Protein AF-A0AAN7DQU1-F1 (afdb_monomer_lite)

Organism: NCBI:txid708070

pLDDT: mean 89.64, std 13.28, range [43.25, 97.88]

Radius of gyration: 18.46 Å; chains: 1; bounding box: 39×46×49 Å

InterPro domains:
  IPR036374 Oxidoreductase, molybdopterin-binding domain superfamily [G3DSA:3.90.420.10] (2-102)
  IPR036374 Oxidoreductase, molybdopterin-binding domain superfamily [SSF56524] (17-98)

Secondary structure (DSSP, 8-state):
--PPPPPP-TTPPP-TT--EEEEETTTTEEEE-HHHHTS-SS--GGG--EE-SSPPP---TTT-EEEE-STT-SS-EEEEHHHHHHHS-----------S-------

Sequence (107 aa):
MTSKQPLDYSQDPKHDSCQLIVRKDAPFNAEPCPVDLVKNYITPEKYFFCRNHGPLPDIQEAEHTILVQGIGCEKPIHFNMKQIKQDYEKVSVMMVMQVCNVFFSRI

Foldseek 3Di:
DDDPDDADQPPADDLVLAQWDFPDVFVTWTAHDPVQVPPDPDRDPSHDTDDDPHHDDDDDLQPDWDWDDDPPDPDIDIDRPVCVVPVDDDDDDDDDDDDPDPPPPDD

Structure (mmCIF, N/CA/C/O backbone):
data_AF-A0AAN7DQU1-F1
#
_entry.id   AF-A0AAN7DQU1-F1
#
loop_
_atom_site.group_PDB
_atom_site.id
_atom_site.type_symbol
_atom_site.label_atom_id
_atom_site.label_alt_id
_atom_site.label_comp_id
_atom_site.label_asym_id
_atom_site.label_entity_id
_atom_site.label_seq_id
_atom_site.pdbx_PDB_ins_code
_atom_site.Cartn_x
_atom_site.Cartn_y
_atom_site.Cartn_z
_atom_site.occupancy
_atom_site.B_iso_or_equiv
_atom_site.auth_seq_id
_atom_site.auth_comp_id
_atom_site.auth_asym_id
_atom_site.auth_atom_id
_atom_site.pdbx_PDB_model_num
ATOM 1 N N . MET A 1 1 ? 4.488 35.565 3.554 1.00 43.25 1 MET A N 1
ATOM 2 C CA . MET A 1 1 ? 4.605 34.468 2.572 1.00 43.25 1 MET A CA 1
ATOM 3 C C . MET A 1 1 ? 5.488 33.405 3.201 1.00 43.25 1 MET A C 1
ATOM 5 O O . MET A 1 1 ? 6.697 33.572 3.217 1.00 43.25 1 MET A O 1
ATOM 9 N N . THR A 1 2 ? 4.909 32.394 3.845 1.00 50.09 2 THR A N 1
ATOM 10 C CA . THR A 1 2 ? 5.684 31.282 4.411 1.00 50.09 2 THR A CA 1
ATOM 11 C C . THR A 1 2 ? 6.182 30.418 3.257 1.00 50.09 2 THR A C 1
ATOM 13 O O . THR A 1 2 ? 5.381 29.867 2.503 1.00 50.09 2 THR A O 1
ATOM 16 N N . SER A 1 3 ? 7.500 30.343 3.065 1.00 57.44 3 SER A N 1
ATOM 17 C CA . SER A 1 3 ? 8.098 29.366 2.158 1.00 57.44 3 SER A CA 1
ATOM 18 C C . SER A 1 3 ? 7.692 27.972 2.640 1.00 57.44 3 SER A C 1
ATOM 20 O O . SER A 1 3 ? 7.931 27.611 3.792 1.00 57.44 3 SER A O 1
ATOM 22 N N . LYS A 1 4 ? 7.014 27.189 1.792 1.00 66.50 4 LYS A N 1
ATOM 23 C CA . LYS A 1 4 ? 6.761 25.778 2.105 1.00 66.50 4 LYS A CA 1
ATOM 24 C C . LYS A 1 4 ? 8.117 25.085 2.190 1.00 66.50 4 LYS A C 1
ATOM 26 O O . LYS A 1 4 ? 8.855 25.086 1.205 1.00 66.50 4 LYS A O 1
ATOM 31 N N . GLN A 1 5 ? 8.444 24.524 3.351 1.00 75.62 5 GLN A N 1
ATOM 32 C CA . GLN A 1 5 ? 9.588 23.627 3.460 1.00 75.62 5 GLN A CA 1
ATOM 33 C C . GLN A 1 5 ? 9.378 22.427 2.519 1.00 75.62 5 GLN A C 1
ATOM 35 O O . GLN A 1 5 ? 8.239 21.968 2.368 1.00 75.62 5 GLN A O 1
ATOM 40 N N . PRO A 1 6 ? 10.437 21.947 1.845 1.00 85.75 6 PRO A N 1
ATOM 41 C CA . PRO A 1 6 ? 10.349 20.756 1.012 1.00 85.75 6 PRO A CA 1
ATOM 42 C C . PRO A 1 6 ? 10.012 19.530 1.871 1.00 85.75 6 PRO A C 1
ATOM 44 O O . PRO A 1 6 ? 10.479 19.411 3.002 1.00 85.75 6 PRO A O 1
ATOM 47 N N . LEU A 1 7 ? 9.178 18.638 1.331 1.00 90.81 7 LEU A N 1
ATOM 48 C CA . LEU A 1 7 ? 8.836 17.365 1.971 1.00 90.81 7 LEU A CA 1
ATOM 49 C C . LEU A 1 7 ? 10.023 16.394 1.872 1.00 90.81 7 LEU A C 1
ATOM 51 O O . LEU A 1 7 ? 10.703 16.374 0.845 1.00 90.81 7 LEU A O 1
ATOM 55 N N . ASP A 1 8 ? 10.248 15.603 2.922 1.00 93.19 8 ASP A N 1
ATOM 56 C CA . ASP A 1 8 ? 11.318 14.602 2.991 1.00 93.19 8 ASP A CA 1
ATOM 57 C C . ASP A 1 8 ? 10.831 13.237 2.490 1.00 93.19 8 ASP A C 1
ATOM 59 O O . ASP A 1 8 ? 9.860 12.706 3.014 1.00 93.19 8 ASP A O 1
ATOM 63 N N . TYR A 1 9 ? 11.521 12.680 1.494 1.00 94.06 9 TYR A N 1
ATOM 64 C CA . TYR A 1 9 ? 11.239 11.376 0.877 1.00 94.06 9 TYR A CA 1
ATOM 65 C C . TYR A 1 9 ? 12.344 10.347 1.169 1.00 94.06 9 TYR A C 1
ATOM 67 O O . TYR A 1 9 ? 12.397 9.297 0.538 1.00 94.06 9 TYR A O 1
ATOM 75 N N . SER A 1 10 ? 13.272 10.641 2.087 1.00 92.12 10 SER A N 1
ATOM 76 C CA . SER A 1 10 ? 14.442 9.7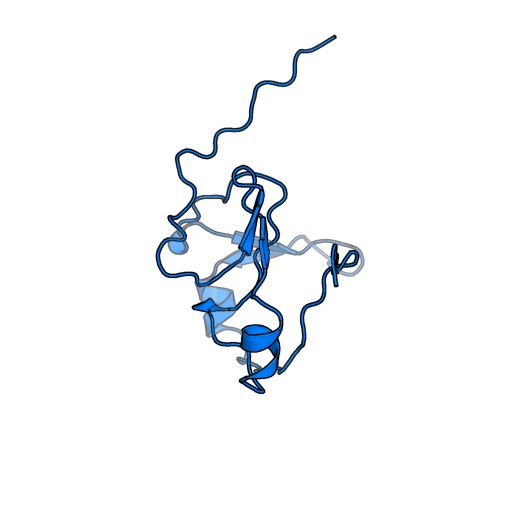95 2.370 1.00 92.12 10 SER A CA 1
ATOM 77 C C . SER A 1 10 ? 14.099 8.390 2.876 1.00 92.12 10 SER A C 1
ATOM 79 O O . SER A 1 10 ? 14.921 7.485 2.742 1.00 92.12 10 SER A O 1
ATOM 81 N N . GLN A 1 11 ? 12.905 8.218 3.449 1.00 92.00 11 GLN A N 1
ATOM 82 C CA . GLN A 1 11 ? 12.402 6.946 3.973 1.00 92.00 11 GLN A CA 1
ATOM 83 C C . GLN A 1 11 ? 11.487 6.203 2.989 1.00 92.00 11 GLN A C 1
ATOM 85 O O . GLN A 1 11 ? 10.991 5.128 3.324 1.00 92.00 11 GLN A O 1
ATOM 90 N N . ASP A 1 12 ? 11.252 6.741 1.786 1.00 94.00 12 ASP A N 1
ATOM 91 C CA . ASP A 1 12 ? 10.430 6.045 0.798 1.00 94.00 12 ASP A CA 1
ATOM 92 C C . ASP A 1 12 ? 11.110 4.714 0.391 1.00 94.00 12 ASP A C 1
ATOM 94 O O . ASP A 1 12 ? 12.332 4.656 0.195 1.00 94.00 12 ASP A O 1
ATOM 98 N N . PRO A 1 13 ? 10.340 3.617 0.263 1.00 91.75 13 PRO A N 1
ATOM 99 C CA . PRO A 1 13 ? 10.863 2.326 -0.154 1.00 91.75 13 PRO A CA 1
ATOM 100 C C . PRO A 1 13 ? 11.441 2.399 -1.570 1.00 91.75 13 PRO A C 1
ATOM 102 O O . PRO A 1 13 ? 10.968 3.136 -2.433 1.00 91.75 13 PRO A O 1
ATOM 105 N N . LYS A 1 14 ? 12.449 1.566 -1.839 1.00 91.25 14 LYS A N 1
ATOM 106 C CA . LYS A 1 14 ? 12.985 1.421 -3.196 1.00 91.25 14 LYS A CA 1
ATOM 107 C C . LYS A 1 14 ? 12.009 0.655 -4.082 1.00 91.25 14 LYS A C 1
ATOM 109 O O . LYS A 1 14 ? 11.420 -0.338 -3.658 1.00 91.25 14 LYS A O 1
ATOM 114 N N . HIS A 1 15 ? 11.920 1.071 -5.340 1.00 89.62 15 HIS A N 1
ATOM 115 C CA . HIS A 1 15 ? 11.024 0.489 -6.341 1.00 89.62 15 HIS A CA 1
ATOM 116 C C . HIS A 1 15 ? 11.762 -0.376 -7.381 1.00 89.62 15 HIS A C 1
ATOM 118 O O . HIS A 1 15 ? 11.238 -0.625 -8.461 1.00 89.62 15 HIS A O 1
ATOM 124 N N . ASP A 1 16 ? 12.965 -0.866 -7.059 1.00 87.62 16 ASP A N 1
ATOM 125 C CA . ASP A 1 16 ? 13.855 -1.590 -7.988 1.00 87.62 16 ASP A CA 1
ATOM 126 C C . ASP A 1 16 ? 13.239 -2.890 -8.550 1.00 87.62 16 ASP A C 1
ATOM 128 O O . ASP A 1 16 ? 13.614 -3.356 -9.624 1.00 87.62 16 ASP A O 1
ATOM 132 N N . SER A 1 17 ? 12.288 -3.493 -7.828 1.00 87.12 17 SER A N 1
ATOM 133 C CA . SER A 1 17 ? 11.567 -4.703 -8.249 1.00 87.12 17 SER A CA 1
ATOM 134 C C . SER A 1 17 ? 10.350 -4.419 -9.140 1.00 87.12 17 SER A C 1
ATOM 136 O O . SER A 1 17 ? 9.800 -5.344 -9.750 1.00 87.12 17 SER A O 1
ATOM 138 N N . CYS A 1 18 ? 9.919 -3.160 -9.227 1.00 87.44 18 CYS A N 1
ATOM 139 C CA . CYS A 1 18 ? 8.766 -2.738 -10.008 1.00 87.44 18 CYS A CA 1
ATOM 140 C C . CYS A 1 18 ? 9.151 -2.579 -11.485 1.00 87.44 18 CYS A C 1
ATOM 142 O O . CYS A 1 18 ? 10.125 -1.915 -11.830 1.00 87.44 18 CYS A O 1
ATOM 144 N N . GLN A 1 19 ? 8.352 -3.151 -12.384 1.00 92.75 19 GLN A N 1
ATOM 145 C CA . GLN A 1 19 ? 8.521 -2.997 -13.832 1.00 92.75 19 GLN A CA 1
ATOM 146 C C . GLN A 1 19 ? 7.540 -1.932 -14.328 1.00 92.75 19 GLN A C 1
ATOM 148 O O . GLN A 1 19 ? 6.566 -2.230 -15.021 1.00 92.75 19 GLN A O 1
ATOM 153 N N . LEU A 1 20 ? 7.771 -0.692 -13.894 1.00 94.69 20 LEU A N 1
ATOM 154 C CA . LEU A 1 20 ? 6.871 0.436 -14.113 1.00 94.69 20 LEU A CA 1
ATOM 155 C C . LEU A 1 20 ? 7.575 1.571 -14.860 1.00 94.69 20 LEU A C 1
ATOM 157 O O . LEU A 1 20 ? 8.769 1.816 -14.703 1.00 94.69 20 LEU A O 1
ATOM 161 N N . ILE A 1 21 ? 6.798 2.307 -15.644 1.00 95.19 21 ILE A N 1
ATOM 162 C CA . ILE A 1 21 ? 7.172 3.589 -16.225 1.00 95.19 21 ILE A CA 1
ATOM 163 C C . ILE A 1 21 ? 7.005 4.644 -15.132 1.00 95.19 21 ILE A C 1
ATOM 165 O O . ILE A 1 21 ? 5.883 4.979 -14.741 1.00 95.19 21 ILE A O 1
ATOM 169 N N . VAL A 1 22 ? 8.120 5.177 -14.635 1.00 94.69 22 VAL A N 1
ATOM 170 C CA . VAL A 1 22 ? 8.098 6.239 -13.626 1.00 94.69 22 VAL A CA 1
ATOM 171 C C . VAL A 1 22 ? 7.693 7.560 -14.277 1.00 94.69 22 VAL A C 1
ATOM 173 O O . VAL A 1 22 ? 8.304 8.017 -15.242 1.00 94.69 22 VAL A O 1
ATOM 176 N N . ARG A 1 23 ? 6.630 8.176 -13.755 1.00 93.75 23 ARG A N 1
ATOM 177 C CA . ARG A 1 23 ? 6.132 9.490 -14.193 1.00 93.75 23 ARG A CA 1
ATOM 178 C C . ARG A 1 23 ? 6.604 10.614 -13.280 1.00 93.75 23 ARG A C 1
ATOM 180 O O . ARG A 1 23 ? 6.716 11.754 -13.727 1.00 93.75 23 ARG A O 1
ATOM 187 N N . LYS A 1 24 ? 6.855 10.303 -12.008 1.00 92.69 24 LYS A N 1
ATOM 188 C CA . LYS A 1 24 ? 7.400 11.225 -11.011 1.00 92.69 24 LYS A CA 1
ATOM 189 C C . LYS A 1 24 ? 8.084 10.436 -9.899 1.00 92.69 24 LYS A C 1
ATOM 191 O O . LYS A 1 24 ? 7.485 9.491 -9.404 1.00 92.69 24 LYS A O 1
ATOM 196 N N . ASP A 1 25 ? 9.272 10.859 -9.476 1.00 91.56 25 ASP A N 1
ATOM 197 C CA . ASP A 1 25 ? 10.014 10.181 -8.402 1.00 91.56 25 ASP A CA 1
ATOM 198 C C . ASP A 1 25 ? 9.601 10.641 -6.995 1.00 91.56 25 ASP A C 1
ATOM 200 O O . ASP A 1 25 ? 9.461 9.818 -6.101 1.00 91.56 25 ASP A O 1
ATOM 204 N N . ALA A 1 26 ? 9.356 11.942 -6.791 1.00 92.44 26 ALA A N 1
ATOM 205 C CA . ALA A 1 26 ? 9.045 12.510 -5.473 1.00 92.44 26 ALA A CA 1
ATOM 206 C C . ALA A 1 26 ? 7.871 13.513 -5.541 1.00 92.44 26 ALA A C 1
ATOM 208 O O . ALA A 1 26 ? 8.054 14.661 -5.970 1.00 92.44 26 ALA A O 1
ATOM 209 N N . PRO A 1 27 ? 6.638 13.123 -5.158 1.00 94.31 27 PRO A N 1
ATOM 210 C CA . PRO A 1 27 ? 6.232 11.791 -4.703 1.00 94.31 27 PRO A CA 1
ATOM 211 C C . PRO A 1 27 ? 6.245 10.749 -5.826 1.00 94.31 27 PRO A C 1
ATOM 213 O O . PRO A 1 27 ? 5.951 11.085 -6.981 1.00 94.31 27 PRO A O 1
ATOM 216 N N . PHE A 1 28 ? 6.504 9.492 -5.462 1.00 94.75 28 PHE A N 1
ATOM 217 C CA . PHE A 1 28 ? 6.577 8.385 -6.411 1.00 94.75 28 PHE A CA 1
ATOM 218 C C . PHE A 1 28 ? 5.222 8.128 -7.088 1.00 94.75 28 PHE A C 1
ATOM 220 O O . PHE A 1 28 ? 4.201 7.870 -6.443 1.00 94.75 28 PHE A O 1
ATOM 227 N N . ASN A 1 29 ? 5.193 8.246 -8.412 1.00 94.94 29 ASN A N 1
ATOM 228 C CA . ASN A 1 29 ? 4.046 7.924 -9.250 1.00 94.94 29 ASN A CA 1
ATOM 229 C C . ASN A 1 29 ? 4.545 7.176 -10.490 1.00 94.94 29 ASN A C 1
ATOM 231 O O . ASN A 1 29 ? 5.352 7.707 -11.259 1.00 94.94 29 ASN A O 1
ATOM 235 N N . ALA A 1 30 ? 4.050 5.960 -10.692 1.00 95.00 30 ALA A N 1
ATOM 236 C CA . ALA A 1 30 ? 4.500 5.073 -11.757 1.00 95.00 30 ALA A CA 1
ATOM 237 C C . ALA A 1 30 ? 3.359 4.165 -12.224 1.00 95.00 30 ALA A C 1
ATOM 239 O O . ALA A 1 30 ? 2.455 3.843 -11.453 1.00 95.00 30 ALA A O 1
ATOM 240 N N . GLU A 1 31 ? 3.395 3.751 -13.485 1.00 94.56 31 GLU A N 1
ATOM 241 C CA . GLU A 1 31 ? 2.357 2.918 -14.100 1.00 94.56 31 GLU A CA 1
ATOM 242 C C . GLU A 1 31 ? 2.972 1.791 -14.936 1.00 94.56 31 GLU A C 1
ATOM 244 O O . GLU A 1 31 ? 4.093 1.939 -15.425 1.00 94.56 31 GLU A O 1
ATOM 249 N N . PRO A 1 32 ? 2.292 0.647 -15.109 1.00 94.75 32 PRO A N 1
ATOM 250 C CA . PRO A 1 32 ? 2.799 -0.414 -15.969 1.00 94.75 32 PRO A CA 1
ATOM 251 C C . PRO A 1 32 ? 2.804 0.017 -17.438 1.00 94.75 32 PRO A C 1
ATOM 253 O O . PRO A 1 32 ? 1.987 0.827 -17.877 1.00 94.75 32 PRO A O 1
ATOM 256 N N . CYS A 1 33 ? 3.687 -0.585 -18.234 1.00 93.38 33 CYS A N 1
ATOM 257 C CA . CYS A 1 33 ? 3.577 -0.487 -19.685 1.00 93.38 33 CYS A CA 1
ATOM 258 C C . CYS A 1 33 ? 2.235 -1.101 -20.145 1.00 93.38 33 CYS A C 1
ATOM 260 O O . CYS A 1 33 ? 1.830 -2.129 -19.590 1.00 93.38 33 CYS A O 1
ATOM 262 N N . PRO A 1 34 ? 1.548 -0.551 -21.170 1.00 91.88 34 PRO A N 1
ATOM 263 C CA . PRO A 1 34 ? 0.258 -1.079 -21.621 1.00 91.88 34 PRO A CA 1
ATOM 264 C C . PRO A 1 34 ? 0.279 -2.573 -21.946 1.00 91.88 34 PRO A C 1
ATOM 266 O O . PRO A 1 34 ? -0.680 -3.281 -21.647 1.00 91.88 34 PRO A O 1
ATOM 269 N N . VAL A 1 35 ? 1.392 -3.071 -22.503 1.00 93.88 35 VAL A N 1
ATOM 270 C CA . VAL A 1 35 ? 1.530 -4.499 -22.803 1.00 93.88 35 VAL A CA 1
ATOM 271 C C . VAL A 1 35 ? 1.544 -5.352 -21.548 1.00 93.88 35 VAL A C 1
ATOM 273 O O . VAL A 1 35 ? 1.036 -6.455 -21.629 1.00 93.88 35 VAL A O 1
ATOM 276 N N . ASP A 1 36 ? 2.108 -4.878 -20.430 1.00 93.62 36 ASP A N 1
ATOM 277 C CA . ASP A 1 36 ? 2.182 -5.590 -19.146 1.00 93.62 36 ASP A CA 1
ATOM 278 C C . ASP A 1 36 ? 0.857 -5.542 -18.384 1.00 93.62 36 ASP A C 1
ATOM 280 O O . ASP A 1 36 ? 0.464 -6.536 -17.770 1.00 93.62 36 ASP A O 1
ATOM 284 N N . LEU A 1 37 ? 0.146 -4.413 -18.488 1.00 92.12 37 LEU A N 1
ATOM 285 C CA . LEU A 1 37 ? -1.150 -4.186 -17.849 1.00 92.12 37 LEU A CA 1
ATOM 286 C C . LEU A 1 37 ? -2.199 -5.222 -18.272 1.00 92.12 37 LEU A C 1
ATOM 288 O O . LEU A 1 37 ? -2.992 -5.663 -17.448 1.00 92.12 37 LEU A O 1
ATOM 292 N N . VAL A 1 38 ? -2.194 -5.628 -19.545 1.00 93.44 38 VAL A N 1
ATOM 293 C CA . VAL A 1 38 ? -3.205 -6.540 -20.109 1.00 93.44 38 VAL A CA 1
ATOM 294 C C . VAL A 1 38 ? -2.794 -8.015 -20.095 1.00 93.44 38 VAL A C 1
ATOM 296 O O . VAL A 1 38 ? -3.589 -8.865 -20.490 1.00 93.44 38 VAL A O 1
ATOM 299 N N . LYS A 1 39 ? -1.568 -8.357 -19.660 1.00 94.56 39 LYS A N 1
ATOM 300 C CA . LYS A 1 39 ? -1.073 -9.754 -19.715 1.00 94.56 39 LYS A CA 1
ATOM 301 C C . LYS A 1 39 ? -1.801 -10.684 -18.760 1.00 94.56 39 LYS A C 1
ATOM 303 O O . LYS A 1 39 ? -1.865 -11.882 -19.011 1.00 94.56 39 LYS A O 1
ATOM 308 N N . ASN A 1 40 ? -2.265 -10.151 -17.635 1.00 95.12 40 ASN A N 1
ATOM 309 C CA . ASN A 1 40 ? -2.807 -10.932 -16.534 1.00 95.12 40 ASN A CA 1
ATOM 310 C C . ASN A 1 40 ? -4.172 -10.375 -16.149 1.00 95.12 40 ASN A C 1
ATOM 312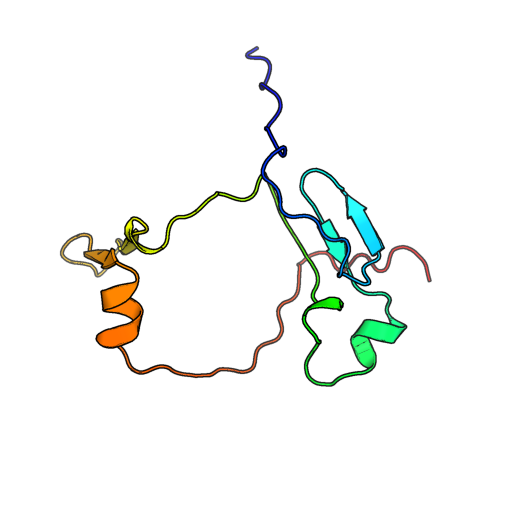 O O . ASN A 1 40 ? -4.340 -9.164 -16.065 1.00 95.12 40 ASN A O 1
ATOM 316 N N . TYR A 1 41 ? -5.122 -11.263 -15.860 1.00 95.31 41 TYR A N 1
ATOM 317 C CA . TYR A 1 41 ? -6.443 -10.863 -15.373 1.00 95.31 41 TYR A CA 1
ATOM 318 C C . TYR A 1 41 ? -6.369 -10.171 -14.000 1.00 95.31 41 TYR A C 1
ATOM 320 O O . TYR A 1 41 ? -7.041 -9.172 -13.769 1.00 95.31 41 TYR A O 1
ATOM 328 N N . ILE A 1 42 ? -5.514 -10.683 -13.107 1.00 96.19 42 ILE A N 1
ATOM 329 C CA . ILE A 1 42 ? -5.149 -10.036 -11.843 1.00 96.19 42 ILE A CA 1
ATOM 330 C C . ILE A 1 42 ? -3.746 -9.467 -12.021 1.00 96.19 42 ILE A C 1
ATOM 332 O O . ILE A 1 42 ? -2.804 -10.225 -12.251 1.00 96.19 42 ILE A O 1
ATOM 336 N N . THR A 1 43 ? -3.605 -8.148 -11.920 1.00 95.88 43 THR A N 1
ATOM 337 C CA . THR A 1 43 ? -2.322 -7.457 -12.074 1.00 95.88 43 THR A CA 1
ATOM 338 C C . THR A 1 43 ? -1.335 -7.899 -10.985 1.00 95.88 43 THR A C 1
ATOM 340 O O . THR A 1 43 ? -1.595 -7.655 -9.806 1.00 95.88 43 THR A O 1
ATOM 343 N N . PRO A 1 44 ? -0.193 -8.523 -11.337 1.00 95.25 44 PRO A N 1
ATOM 344 C CA . PRO A 1 44 ? 0.866 -8.828 -10.379 1.00 95.25 44 PRO A CA 1
ATOM 345 C C . PRO A 1 44 ? 1.410 -7.557 -9.719 1.00 95.25 44 PRO A C 1
ATOM 347 O O . PRO A 1 44 ? 1.493 -6.519 -10.371 1.00 95.25 44 PRO A O 1
ATOM 350 N N . GLU A 1 45 ? 1.876 -7.656 -8.472 1.00 93.00 45 GLU A N 1
ATOM 351 C CA . GLU A 1 45 ? 2.363 -6.510 -7.679 1.00 93.00 45 GLU A CA 1
ATOM 352 C C . GLU A 1 45 ? 3.412 -5.659 -8.410 1.00 93.00 45 GLU A C 1
ATOM 354 O O . GLU A 1 45 ? 3.338 -4.435 -8.406 1.00 93.00 45 GLU A O 1
ATOM 359 N N . LYS A 1 46 ? 4.340 -6.294 -9.137 1.00 94.12 46 LYS A N 1
ATOM 360 C CA . LYS A 1 46 ? 5.382 -5.602 -9.922 1.00 94.12 46 LYS A CA 1
ATOM 361 C C . LYS A 1 46 ? 4.856 -4.715 -11.063 1.00 94.12 46 LYS A C 1
ATOM 363 O O . LYS A 1 46 ? 5.621 -3.908 -11.584 1.00 94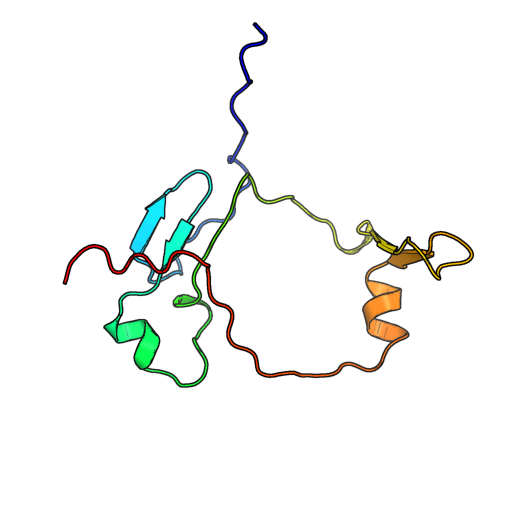.12 46 LYS A O 1
ATOM 368 N N . TYR A 1 47 ? 3.600 -4.906 -11.473 1.00 95.00 47 TYR A N 1
ATOM 369 C CA . TYR A 1 47 ? 2.893 -4.125 -12.494 1.00 95.00 47 TYR A CA 1
ATOM 370 C C . TYR A 1 47 ? 1.764 -3.276 -11.890 1.00 95.00 47 TYR A C 1
ATOM 372 O O . TYR A 1 47 ? 1.020 -2.626 -12.624 1.00 95.00 47 TYR A O 1
ATOM 380 N N . PHE A 1 48 ? 1.604 -3.279 -10.566 1.00 94.25 48 PHE A N 1
ATOM 381 C CA . PHE A 1 48 ? 0.587 -2.482 -9.901 1.00 94.25 48 PHE A CA 1
ATOM 382 C C . PHE A 1 48 ? 1.006 -1.010 -9.899 1.00 94.25 48 PHE A C 1
ATOM 384 O O . PHE A 1 48 ? 2.126 -0.682 -9.515 1.00 94.25 48 PHE A O 1
ATOM 391 N N . PHE A 1 49 ? 0.132 -0.113 -10.359 1.00 94.88 49 PHE A N 1
ATOM 392 C CA . PHE A 1 49 ? 0.473 1.307 -10.432 1.00 94.88 49 PHE A CA 1
ATOM 393 C C . PHE A 1 49 ? 0.669 1.905 -9.028 1.00 94.88 49 PHE A C 1
ATOM 395 O O . PHE A 1 49 ? 0.015 1.505 -8.064 1.00 94.88 49 PHE A O 1
ATOM 402 N N . CYS A 1 50 ? 1.522 2.922 -8.925 1.00 93.94 50 CYS A N 1
ATOM 403 C CA . CYS A 1 50 ? 1.725 3.699 -7.705 1.00 93.94 50 CYS A CA 1
ATOM 404 C C . CYS A 1 50 ? 1.247 5.134 -7.922 1.00 93.94 50 CYS A C 1
ATOM 406 O O . CYS A 1 50 ? 1.614 5.770 -8.913 1.00 93.94 50 CYS A O 1
ATOM 408 N N . ARG A 1 51 ? 0.452 5.664 -6.985 1.00 94.69 51 ARG A N 1
ATOM 409 C CA . ARG A 1 51 ? 0.003 7.061 -7.003 1.00 94.69 51 ARG A CA 1
ATOM 410 C C . ARG A 1 51 ? 0.128 7.686 -5.615 1.00 94.69 51 ARG A C 1
ATOM 412 O O . ARG A 1 51 ? -0.842 7.719 -4.858 1.00 94.69 51 ARG A O 1
ATOM 419 N N . ASN A 1 52 ? 1.285 8.278 -5.325 1.00 94.38 52 ASN A N 1
ATOM 420 C CA . ASN A 1 52 ? 1.534 8.967 -4.058 1.00 94.38 52 ASN A CA 1
ATOM 421 C C . ASN A 1 52 ? 1.382 10.490 -4.205 1.00 94.38 52 ASN A C 1
ATOM 423 O O . ASN A 1 52 ? 1.730 11.082 -5.233 1.00 94.38 52 ASN A O 1
ATOM 427 N N . HIS A 1 53 ? 0.858 11.142 -3.165 1.00 93.25 53 HIS A N 1
ATOM 428 C CA . HIS A 1 53 ? 0.719 12.607 -3.096 1.00 93.2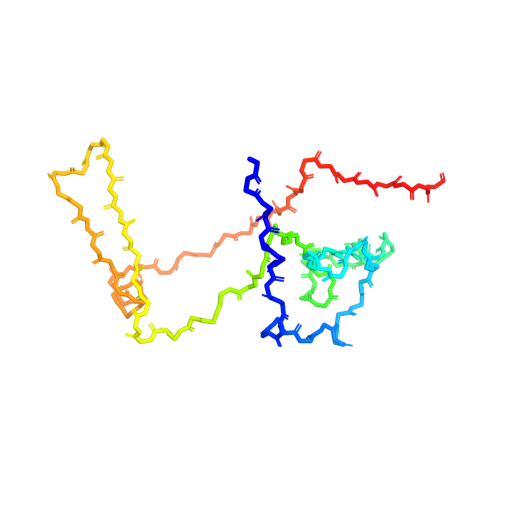5 53 HIS A CA 1
ATOM 429 C C . HIS A 1 53 ? 1.766 13.274 -2.193 1.00 93.25 53 HIS A C 1
ATOM 431 O O . HIS A 1 53 ? 1.939 14.489 -2.261 1.00 93.25 53 HIS A O 1
ATOM 437 N N . GLY A 1 54 ? 2.471 12.486 -1.387 1.00 94.06 54 GLY A N 1
ATOM 438 C CA . GLY A 1 54 ? 3.532 12.909 -0.483 1.00 94.06 54 GLY A CA 1
ATOM 439 C C . GLY A 1 54 ? 4.387 11.706 -0.075 1.00 94.06 54 GLY A C 1
ATOM 440 O O . GLY A 1 54 ? 4.197 10.633 -0.657 1.00 94.06 54 GLY A O 1
ATOM 441 N N . PRO A 1 55 ? 5.311 11.896 0.878 1.00 95.19 55 PRO A N 1
ATOM 442 C CA . PRO A 1 55 ? 6.136 10.824 1.424 1.00 95.19 55 PRO A CA 1
ATOM 443 C C . PRO A 1 55 ? 5.289 9.716 2.039 1.00 95.19 55 PRO A C 1
ATOM 445 O O . PRO A 1 55 ? 4.192 9.977 2.550 1.00 95.19 55 PRO A O 1
ATOM 448 N N . LEU A 1 56 ? 5.800 8.491 2.002 1.00 94.38 56 LEU A N 1
ATOM 449 C CA . LEU A 1 56 ? 5.142 7.366 2.646 1.00 94.38 56 LEU A CA 1
ATOM 450 C C . LEU A 1 56 ? 5.403 7.395 4.162 1.00 94.38 56 LEU A C 1
ATOM 452 O O . LEU A 1 56 ? 6.537 7.607 4.588 1.00 94.38 56 LEU A O 1
ATOM 456 N N . PRO A 1 57 ? 4.368 7.212 5.001 1.00 92.69 57 PRO A N 1
ATOM 457 C CA . PRO A 1 57 ? 4.562 7.134 6.442 1.00 92.69 57 PRO A CA 1
ATOM 458 C C . PRO A 1 57 ? 5.233 5.807 6.824 1.00 92.69 57 PRO A C 1
ATOM 460 O O . PRO A 1 57 ? 4.815 4.747 6.356 1.00 92.69 57 PRO A O 1
ATOM 463 N N . ASP A 1 58 ? 6.221 5.856 7.720 1.00 91.12 58 ASP A N 1
ATOM 464 C CA . ASP A 1 58 ? 6.730 4.667 8.413 1.00 91.12 58 ASP A CA 1
ATOM 465 C C . ASP A 1 58 ? 5.760 4.305 9.546 1.00 91.12 58 ASP A C 1
ATOM 467 O O . ASP A 1 58 ? 5.586 5.062 10.505 1.00 91.12 58 ASP A O 1
ATOM 471 N N . ILE A 1 59 ? 5.056 3.183 9.392 1.00 92.12 59 ILE A N 1
ATOM 472 C CA . ILE A 1 59 ? 4.003 2.749 10.309 1.00 92.12 59 ILE A CA 1
ATOM 473 C C . ILE A 1 59 ? 4.433 1.454 10.993 1.00 92.12 59 ILE A C 1
ATOM 475 O O . ILE A 1 59 ? 4.508 0.397 10.367 1.00 92.12 59 ILE A O 1
ATOM 479 N N . GLN A 1 60 ? 4.609 1.515 12.313 1.00 94.44 60 GLN A N 1
ATOM 480 C CA . GLN A 1 60 ? 4.770 0.332 13.153 1.00 94.44 60 GLN A CA 1
ATOM 481 C C . GLN A 1 60 ? 3.395 -0.260 13.480 1.00 94.44 60 GLN A C 1
ATOM 483 O O . GLN A 1 60 ? 2.582 0.363 14.162 1.00 94.44 60 GLN A O 1
ATOM 488 N N . GLU A 1 61 ? 3.122 -1.478 13.002 1.00 94.31 61 GLU A N 1
ATOM 489 C CA . GLU A 1 61 ? 1.795 -2.108 13.118 1.00 94.31 61 GLU A CA 1
ATOM 490 C C . GLU A 1 61 ? 1.289 -2.172 14.570 1.00 94.31 61 GLU A C 1
ATOM 492 O O . GLU A 1 61 ? 0.106 -1.950 14.826 1.00 94.31 61 GLU A O 1
ATOM 497 N N . ALA A 1 62 ? 2.190 -2.446 15.520 1.00 94.50 62 ALA A N 1
ATOM 498 C CA . ALA A 1 62 ? 1.865 -2.574 16.940 1.00 94.50 62 ALA A CA 1
ATOM 499 C C . ALA A 1 62 ? 1.382 -1.261 17.583 1.00 94.50 62 ALA A C 1
ATOM 501 O O . ALA A 1 62 ? 0.671 -1.302 18.586 1.00 94.50 62 ALA A O 1
ATOM 502 N N . GLU A 1 63 ? 1.753 -0.116 17.008 1.00 94.94 63 GLU A N 1
ATOM 503 C CA . GLU A 1 63 ? 1.421 1.223 17.509 1.00 94.94 63 GLU A CA 1
ATOM 504 C C . GLU A 1 63 ? 0.321 1.896 16.674 1.00 94.94 63 GLU A C 1
ATOM 506 O O . GLU A 1 63 ? -0.273 2.891 17.094 1.00 94.94 63 GLU A O 1
ATOM 511 N N . HIS A 1 64 ? 0.022 1.356 15.490 1.00 96.19 64 HIS A N 1
ATOM 512 C CA . HIS A 1 64 ? -0.942 1.945 14.576 1.00 96.19 64 HIS A CA 1
ATOM 513 C C . HIS A 1 64 ? -2.383 1.769 15.064 1.00 96.19 64 HIS A C 1
ATOM 515 O O . HIS A 1 64 ? -2.827 0.668 15.411 1.00 96.19 64 HIS A O 1
ATOM 521 N N . THR A 1 65 ? -3.137 2.868 15.029 1.00 97.00 65 THR A N 1
ATOM 522 C CA . THR A 1 65 ? -4.560 2.889 15.367 1.00 97.00 65 THR A CA 1
ATOM 523 C C . THR A 1 65 ? -5.373 3.582 14.281 1.00 97.00 65 THR A C 1
ATOM 525 O O . THR A 1 65 ? -4.917 4.537 13.652 1.00 97.00 65 THR A O 1
ATOM 528 N N . ILE A 1 66 ? -6.595 3.097 14.072 1.00 96.81 66 ILE A N 1
ATOM 529 C CA . ILE A 1 66 ? -7.571 3.650 13.135 1.00 96.81 66 ILE A CA 1
ATOM 530 C C . ILE A 1 66 ? -8.705 4.277 13.937 1.00 96.81 66 ILE A C 1
ATOM 532 O O . ILE A 1 66 ? -9.364 3.599 14.726 1.00 96.81 66 ILE A O 1
ATOM 536 N N . LEU A 1 67 ? -8.939 5.569 13.714 1.00 97.06 67 LEU A N 1
ATOM 537 C CA . LEU A 1 67 ? -10.049 6.311 14.299 1.00 97.06 67 LEU A CA 1
ATOM 538 C C . LEU A 1 67 ? -11.261 6.282 13.366 1.00 97.06 67 LEU A C 1
ATOM 540 O O . LEU A 1 67 ? -11.195 6.764 12.236 1.00 97.06 67 LEU A O 1
ATOM 544 N N . VAL A 1 68 ? -12.385 5.786 13.872 1.00 96.56 68 VAL A N 1
ATOM 545 C CA . VAL A 1 68 ? -13.690 5.851 13.212 1.00 96.56 68 VAL A CA 1
ATOM 546 C C . VAL A 1 68 ? -14.588 6.797 14.003 1.00 96.56 68 VAL A C 1
ATOM 548 O O . VAL A 1 68 ? -14.852 6.588 15.187 1.00 96.56 68 VAL A O 1
ATOM 551 N N . GLN A 1 69 ? -15.041 7.865 13.351 1.00 96.94 69 GLN A N 1
ATOM 552 C CA . GLN A 1 69 ? -15.920 8.877 13.935 1.00 96.94 69 GLN A CA 1
ATOM 553 C C . GLN A 1 69 ? -16.790 9.518 12.851 1.00 96.94 69 GLN A C 1
ATOM 555 O O . GLN A 1 69 ? -16.410 9.546 11.681 1.00 96.94 69 GLN A O 1
ATOM 560 N N . GLY A 1 70 ? -17.940 10.065 13.236 1.00 95.50 70 GLY A N 1
ATOM 561 C CA . GLY A 1 70 ? -18.857 10.725 12.312 1.00 95.50 70 GLY A CA 1
ATOM 562 C C . GLY A 1 70 ? -20.312 10.606 12.747 1.00 95.50 70 GLY A C 1
ATOM 563 O O . GLY A 1 70 ? -20.618 10.156 13.851 1.00 95.50 70 GLY A O 1
ATOM 564 N N . ILE A 1 71 ? -21.217 11.012 11.859 1.00 95.31 71 ILE A N 1
ATOM 565 C CA . ILE A 1 71 ? -22.662 10.903 12.082 1.00 95.31 71 ILE A CA 1
ATOM 566 C C . ILE A 1 71 ? -23.030 9.418 12.214 1.00 95.31 71 ILE A C 1
ATOM 568 O O . ILE A 1 71 ? -22.655 8.609 11.370 1.00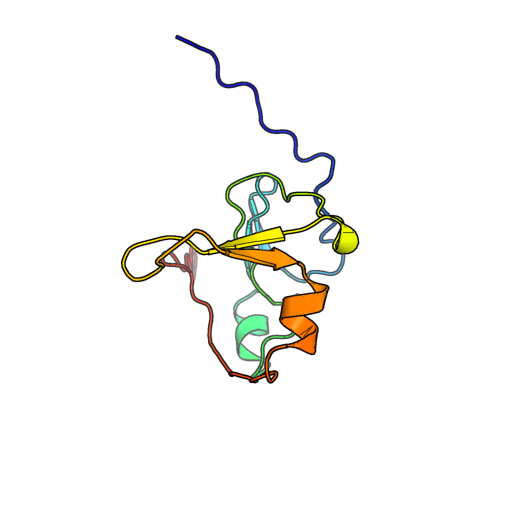 95.31 71 ILE A O 1
ATOM 572 N N . GLY A 1 72 ? -23.750 9.064 13.281 1.00 90.62 72 GLY A N 1
ATOM 573 C CA . GLY A 1 72 ? -24.120 7.679 13.598 1.00 90.62 72 GLY A CA 1
ATOM 574 C C . GLY A 1 72 ? -23.139 6.947 14.521 1.00 90.62 72 GLY A C 1
ATOM 575 O O . GLY A 1 72 ? -23.470 5.873 15.009 1.00 90.62 72 GLY A O 1
ATOM 576 N N . CYS A 1 73 ? -21.973 7.527 14.824 1.00 94.19 73 CYS A N 1
ATOM 577 C CA . CYS A 1 73 ? -21.106 7.043 15.899 1.00 94.19 73 CYS A CA 1
ATOM 578 C C . CYS A 1 73 ? -21.456 7.782 17.197 1.00 94.19 73 CYS A C 1
ATOM 580 O O . CYS A 1 73 ? -21.216 8.984 17.289 1.00 94.19 73 CYS A O 1
ATOM 582 N N . GLU A 1 74 ? -21.988 7.087 18.210 1.00 93.38 74 GLU A N 1
ATOM 583 C CA . GLU A 1 74 ? -22.271 7.712 19.517 1.00 93.38 74 GLU A CA 1
ATOM 584 C C . GLU A 1 74 ? -21.007 8.313 20.151 1.00 93.38 74 GLU A C 1
ATOM 586 O O . GLU A 1 74 ? -21.058 9.371 20.779 1.00 93.38 74 GLU A O 1
ATOM 591 N N . LYS A 1 75 ? -19.861 7.639 19.978 1.00 95.38 75 LYS A N 1
ATOM 592 C CA . LYS A 1 75 ? -18.532 8.080 20.420 1.00 95.38 75 LYS A CA 1
ATOM 593 C C . LYS A 1 75 ? -17.471 7.662 19.394 1.00 95.38 75 LYS A C 1
ATOM 595 O O . LYS A 1 75 ? -17.668 6.641 18.734 1.00 95.38 75 LYS A O 1
ATOM 600 N N . PRO A 1 76 ? -16.350 8.399 19.266 1.00 96.56 76 PRO A N 1
ATOM 601 C CA . PRO A 1 76 ? -15.228 7.978 18.432 1.00 96.56 76 PRO A CA 1
ATOM 602 C C . PRO A 1 76 ? -14.665 6.627 18.885 1.00 96.56 76 PRO A C 1
ATOM 604 O O . PRO A 1 76 ? -14.427 6.417 20.077 1.00 96.56 76 PRO A O 1
ATOM 607 N N . ILE A 1 77 ? -14.431 5.729 17.934 1.00 95.94 77 ILE A N 1
ATOM 608 C CA . ILE A 1 77 ? -13.910 4.383 18.182 1.00 95.94 77 ILE A CA 1
ATOM 609 C C . ILE A 1 77 ? -12.490 4.311 17.633 1.00 95.94 77 ILE A C 1
ATOM 611 O O . ILE A 1 77 ? -12.238 4.721 16.502 1.00 95.94 77 ILE A O 1
ATOM 615 N N . HIS A 1 78 ? -11.567 3.789 18.437 1.00 97.00 78 HIS A N 1
ATOM 616 C CA . HIS A 1 78 ? -10.198 3.522 18.015 1.00 97.00 78 HIS A CA 1
ATOM 617 C C . HIS A 1 78 ? -9.99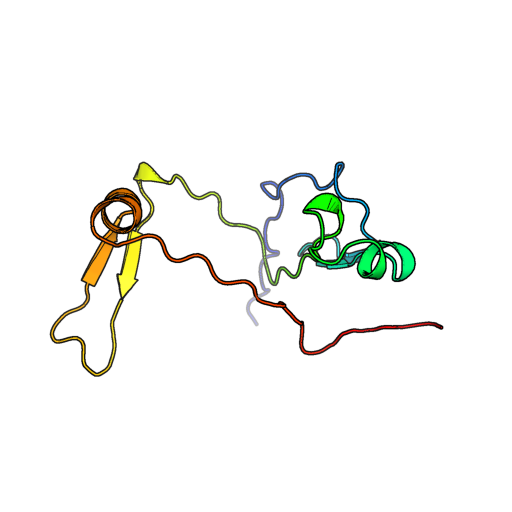5 2.016 17.910 1.00 97.00 78 HIS A C 1
ATOM 619 O O . HIS A 1 78 ? -10.262 1.290 18.868 1.00 97.00 78 HIS A O 1
ATOM 625 N N . PHE A 1 79 ? -9.493 1.568 16.766 1.00 97.19 79 PHE A N 1
ATOM 626 C CA . PHE A 1 79 ? -9.118 0.182 16.533 1.00 97.19 79 PHE A CA 1
ATOM 627 C C . PHE A 1 79 ? -7.608 0.068 16.407 1.00 97.19 79 PHE A C 1
ATOM 629 O O . PHE A 1 79 ? -7.001 0.806 15.635 1.00 97.19 79 PHE A O 1
ATOM 636 N N . ASN A 1 80 ? -6.997 -0.878 17.114 1.00 97.19 80 ASN A N 1
ATOM 637 C CA . ASN A 1 80 ? -5.647 -1.321 16.774 1.00 97.19 80 ASN A CA 1
ATOM 638 C C . ASN A 1 80 ? -5.693 -2.423 15.700 1.00 97.19 80 ASN A C 1
ATOM 640 O O . ASN A 1 80 ? -6.730 -3.046 15.450 1.00 97.19 80 ASN A O 1
ATOM 644 N N . MET A 1 81 ? -4.549 -2.697 15.074 1.00 96.81 81 MET A N 1
ATOM 645 C CA . MET A 1 81 ? -4.468 -3.685 13.993 1.00 96.81 81 MET A CA 1
ATOM 646 C C . MET A 1 81 ? -4.791 -5.115 14.445 1.00 96.81 81 MET A C 1
ATOM 648 O O . MET A 1 81 ? -5.305 -5.904 13.651 1.00 96.81 81 MET A O 1
ATOM 652 N N . LYS A 1 82 ? -4.549 -5.451 15.720 1.00 96.31 82 LYS A N 1
ATOM 653 C CA . LYS A 1 82 ? -4.894 -6.761 16.289 1.00 96.31 82 LYS A CA 1
ATOM 654 C C . LYS A 1 82 ? -6.412 -6.955 16.354 1.00 96.31 82 LYS A C 1
ATOM 656 O O . LYS A 1 82 ? -6.887 -7.991 15.903 1.00 96.31 82 LYS A O 1
ATOM 661 N N . GLN A 1 83 ? -7.153 -5.962 16.848 1.00 96.56 83 GLN A N 1
ATOM 662 C CA . GLN A 1 83 ? -8.620 -5.978 16.906 1.00 96.56 83 GLN A CA 1
ATOM 663 C C . GLN A 1 83 ? -9.219 -6.135 15.509 1.00 96.56 83 GLN A C 1
ATOM 665 O O . GLN A 1 83 ? -10.028 -7.024 15.284 1.00 96.56 83 GLN A O 1
ATOM 670 N N . ILE A 1 84 ? -8.750 -5.353 14.529 1.00 96.50 84 ILE A N 1
ATOM 671 C CA . ILE A 1 84 ? -9.253 -5.441 13.146 1.00 96.50 84 ILE A CA 1
ATOM 672 C C . ILE A 1 84 ? -9.074 -6.852 12.570 1.00 96.50 84 ILE A C 1
ATOM 674 O O . ILE A 1 84 ? -9.971 -7.369 11.911 1.00 96.50 84 ILE A O 1
ATOM 678 N N . LYS A 1 85 ? -7.918 -7.480 12.815 1.00 95.75 85 LYS A N 1
ATOM 679 C CA . LYS A 1 85 ? -7.591 -8.812 12.284 1.00 95.75 85 LYS A CA 1
ATOM 680 C C . LYS A 1 85 ? -8.298 -9.964 13.015 1.00 95.75 85 LYS A C 1
ATOM 682 O O . LYS A 1 85 ? -8.384 -11.044 12.436 1.00 95.75 85 LYS A O 1
ATOM 687 N N . GLN A 1 86 ? -8.724 -9.779 14.269 1.00 96.50 86 GLN A N 1
ATOM 688 C CA . GLN A 1 86 ? -9.267 -10.850 15.122 1.00 96.50 86 GLN A CA 1
ATOM 689 C C . GLN A 1 86 ? -10.778 -10.749 15.347 1.00 96.50 86 GLN A C 1
ATOM 691 O O . GLN A 1 86 ? -11.447 -11.778 15.389 1.00 96.50 86 GLN A O 1
ATOM 696 N N . ASP A 1 87 ? -11.309 -9.534 15.472 1.00 97.62 87 ASP A N 1
ATOM 697 C CA . ASP A 1 87 ? -12.694 -9.295 15.891 1.00 97.62 87 ASP A CA 1
ATOM 698 C C . ASP A 1 87 ? -13.673 -9.290 14.702 1.00 97.62 87 ASP A C 1
ATOM 700 O O . ASP A 1 87 ? -14.888 -9.322 14.896 1.00 97.62 87 ASP A O 1
ATOM 704 N N . TYR A 1 88 ? -13.155 -9.265 13.468 1.00 96.94 88 TYR A N 1
ATOM 705 C CA . TYR A 1 88 ? -13.944 -9.184 12.240 1.00 96.94 88 TYR A CA 1
ATOM 706 C C . TYR A 1 88 ? -13.623 -10.324 11.275 1.00 96.94 88 TYR A C 1
ATOM 708 O O . TYR A 1 88 ? -12.468 -10.716 11.094 1.00 96.94 88 TYR A O 1
ATOM 716 N N . GLU A 1 89 ? -14.657 -10.831 10.604 1.00 97.56 89 GLU A N 1
ATOM 717 C CA . GLU A 1 89 ? -14.494 -11.828 9.551 1.00 97.56 89 GLU A CA 1
ATOM 718 C C . GLU A 1 89 ? -13.782 -11.218 8.337 1.00 97.56 89 GLU A C 1
ATOM 720 O O . GLU A 1 89 ? -14.173 -10.176 7.803 1.00 97.56 89 GLU A O 1
ATOM 725 N N . LYS A 1 90 ? -12.728 -11.891 7.868 1.00 97.50 90 LYS A N 1
ATOM 726 C CA . LYS A 1 90 ? -12.006 -11.477 6.667 1.00 97.50 90 LYS A CA 1
ATOM 727 C C . LYS A 1 90 ? -12.846 -11.764 5.422 1.00 97.50 90 LYS A C 1
ATOM 729 O O . LYS A 1 90 ? -12.983 -12.912 5.011 1.00 97.50 90 LYS A O 1
ATOM 734 N N . VAL A 1 91 ? -13.281 -10.706 4.744 1.00 97.88 91 VAL A N 1
ATOM 735 C CA . VAL A 1 91 ? -13.907 -10.789 3.417 1.00 97.88 91 VAL A CA 1
ATOM 736 C C . VAL A 1 91 ? -12.868 -10.503 2.330 1.00 97.88 91 VAL A C 1
ATOM 738 O O . VAL A 1 91 ? -12.008 -9.639 2.488 1.00 97.88 91 VAL A O 1
ATOM 741 N N . SER A 1 92 ? -12.932 -11.239 1.218 1.00 97.19 92 SER A N 1
ATOM 742 C CA . SER A 1 92 ? -12.079 -11.014 0.043 1.00 97.19 92 SER A CA 1
ATOM 743 C C . SER A 1 92 ? -12.926 -10.520 -1.125 1.00 97.19 92 SER A C 1
ATOM 745 O O . SER A 1 92 ? -13.888 -11.179 -1.511 1.00 97.19 92 SER A O 1
ATOM 747 N N . VAL A 1 93 ? -12.568 -9.365 -1.685 1.00 97.19 93 VAL A N 1
ATOM 748 C CA . VAL A 1 93 ? -13.278 -8.727 -2.802 1.00 97.19 93 VAL A CA 1
ATOM 749 C C . VAL A 1 93 ? -12.290 -8.477 -3.934 1.00 97.19 93 VAL A C 1
ATOM 751 O O . VAL A 1 93 ? -11.221 -7.910 -3.716 1.00 97.19 93 VAL A O 1
ATOM 754 N N . MET A 1 94 ? -12.651 -8.886 -5.150 1.00 96.94 94 MET A N 1
ATOM 755 C CA . MET A 1 94 ? -11.911 -8.522 -6.355 1.00 96.94 94 MET A CA 1
ATOM 756 C C . MET A 1 94 ? -12.389 -7.153 -6.833 1.00 96.94 94 MET A C 1
ATOM 758 O O . MET A 1 94 ? -13.573 -6.972 -7.110 1.00 96.94 94 MET A O 1
ATOM 762 N N . MET A 1 95 ? -11.471 -6.195 -6.927 1.00 96.69 95 MET A N 1
ATOM 763 C CA . MET A 1 95 ? -11.770 -4.845 -7.396 1.00 96.69 95 MET A CA 1
ATOM 764 C C . MET A 1 95 ? -10.708 -4.345 -8.369 1.00 96.69 95 MET A C 1
ATOM 766 O O . MET A 1 95 ? -9.552 -4.765 -8.321 1.00 96.69 95 MET A O 1
ATOM 770 N N . VAL A 1 96 ? -11.105 -3.397 -9.214 1.00 95.50 96 VAL A N 1
ATOM 771 C CA . VAL A 1 96 ? -10.190 -2.617 -10.047 1.00 95.50 96 VAL A CA 1
ATOM 772 C C . VAL A 1 96 ? -10.007 -1.251 -9.397 1.00 95.50 96 VAL A C 1
ATOM 774 O O . VAL A 1 96 ? -10.985 -0.561 -9.118 1.00 95.50 96 VAL A O 1
ATOM 777 N N . MET A 1 97 ? -8.756 -0.848 -9.179 1.00 94.00 97 MET A N 1
ATOM 778 C CA . MET A 1 97 ? -8.430 0.526 -8.803 1.00 94.00 97 MET A CA 1
ATOM 779 C C . MET A 1 97 ? -8.063 1.319 -10.056 1.00 94.00 97 MET A C 1
ATOM 781 O O . MET A 1 97 ? -7.190 0.910 -10.817 1.00 94.00 97 MET A O 1
ATOM 785 N N . GLN A 1 98 ? -8.724 2.458 -10.261 1.00 93.12 98 GLN A N 1
ATOM 786 C CA . GLN A 1 98 ? -8.491 3.353 -11.393 1.00 93.12 98 GLN A CA 1
ATOM 787 C C . GLN A 1 98 ? -8.258 4.781 -10.887 1.00 93.12 98 GLN A C 1
ATOM 789 O O . GLN A 1 98 ? -8.975 5.268 -10.015 1.00 93.12 98 GLN A O 1
ATOM 794 N N . VAL A 1 99 ? -7.263 5.470 -11.447 1.00 87.94 99 VAL A N 1
ATOM 795 C CA . VAL A 1 99 ? -6.980 6.883 -11.152 1.00 87.94 99 VAL A CA 1
ATOM 796 C C . VAL A 1 99 ? -7.745 7.767 -12.141 1.00 87.94 99 VAL A C 1
ATOM 798 O O . VAL A 1 99 ? -7.779 7.459 -13.329 1.00 87.94 99 VAL A O 1
ATOM 801 N N . CYS A 1 100 ? -8.318 8.890 -11.681 1.00 75.75 100 CYS A N 1
ATOM 802 C CA . CYS A 1 100 ? -9.127 9.796 -12.520 1.00 75.75 100 CYS A CA 1
ATOM 803 C C . CYS A 1 100 ? -8.426 10.305 -13.793 1.00 75.75 100 CYS A C 1
ATOM 805 O O . CYS A 1 100 ? -9.108 10.685 -14.735 1.00 75.75 100 CYS A O 1
ATOM 807 N N . ASN A 1 101 ? -7.092 10.304 -13.837 1.00 66.38 101 ASN A N 1
ATOM 808 C CA . ASN A 1 101 ? -6.311 10.697 -15.006 1.00 66.38 101 ASN A CA 1
ATOM 809 C C . ASN A 1 101 ? -5.415 9.542 -15.450 1.00 66.38 101 ASN A C 1
ATOM 811 O O . ASN A 1 101 ? -4.229 9.504 -15.118 1.00 66.38 101 ASN A O 1
ATOM 815 N N . VAL A 1 102 ? -5.980 8.602 -16.205 1.00 60.81 102 VAL A N 1
ATOM 816 C CA . VAL A 1 102 ? -5.190 7.597 -16.922 1.00 60.81 102 VAL A CA 1
ATOM 817 C C . VAL A 1 102 ? -4.542 8.302 -18.115 1.00 60.81 102 VAL A C 1
ATOM 819 O O . VAL A 1 102 ? -5.113 8.378 -19.202 1.00 60.81 102 VAL A O 1
ATOM 822 N N . PHE A 1 103 ? -3.382 8.925 -17.898 1.00 49.41 103 PHE A N 1
ATOM 823 C CA . PHE A 1 103 ? -2.627 9.556 -18.976 1.00 49.41 103 PHE A CA 1
ATOM 824 C C . PHE A 1 103 ? -1.963 8.474 -19.832 1.00 49.41 103 PHE A C 1
ATOM 826 O O . PHE A 1 103 ? -0.772 8.205 -19.705 1.00 49.41 103 PHE A O 1
ATOM 833 N N . PHE A 1 104 ? -2.701 7.956 -20.814 1.00 50.53 104 PHE A N 1
ATOM 834 C CA . PHE A 1 104 ? -2.107 7.419 -22.040 1.00 50.53 104 PHE A CA 1
ATOM 835 C C . PHE A 1 104 ? -1.530 8.581 -22.865 1.00 50.53 104 PHE A C 1
ATOM 837 O O . PHE A 1 104 ? -1.974 8.888 -23.968 1.00 50.53 104 PHE A O 1
ATOM 844 N N . SER A 1 105 ? -0.575 9.317 -22.296 1.00 46.22 105 SER A N 1
ATOM 845 C CA . SER A 1 105 ? 0.164 10.325 -23.041 1.00 46.22 105 SER A CA 1
ATOM 846 C C . SER A 1 105 ? 1.133 9.591 -23.965 1.00 46.22 105 SER A C 1
ATOM 848 O O . SER A 1 105 ? 2.169 9.103 -23.506 1.00 46.22 105 SER A O 1
ATOM 850 N N . ARG A 1 106 ? 0.758 9.560 -25.253 1.00 44.12 106 ARG A N 1
ATOM 851 C CA . ARG A 1 106 ? 1.471 9.043 -26.439 1.00 44.12 106 ARG A CA 1
ATOM 852 C C . ARG A 1 106 ? 1.266 7.558 -26.754 1.00 44.12 106 ARG A C 1
ATOM 854 O O . ARG A 1 106 ? 2.132 6.727 -26.491 1.00 44.12 106 ARG A O 1
ATOM 861 N N . ILE A 1 107 ? 0.139 7.283 -27.408 1.00 43.50 107 ILE A N 1
ATOM 862 C CA . ILE A 1 107 ? 0.147 6.507 -28.660 1.00 43.50 107 ILE A CA 1
ATOM 863 C C . ILE A 1 107 ? 0.287 7.514 -29.805 1.00 43.50 107 ILE A C 1
ATOM 865 O O . ILE A 1 107 ? -0.246 8.637 -29.630 1.00 43.50 107 ILE A O 1
#